Protein AF-A0A4Q3VI70-F1 (afdb_monomer_lite)

Sequence (82 aa):
EGGKPIIALPSVTSKGTSRLAATLQPGAGVVTTRGHAQYIVTEYGVAYLYGKNLRERARSLIAIAHPDHREGLERAAHARGL

Foldseek 3Di:
DPDDDEAEDEQADPVRHGPDDLDDDVPDDDPDDLQRDAWYDYPQGIQGRHPDDPLSNLVSSLSRHDPVCSVVSVVSVVVVVD

Secondary structure (DSSP, 8-state):
-----EEE--SB-TTS-BS--SSPPTT----S-TTT--EEEETTEEEE-TT--HHHHHHHHHHTS-HHHHHHHHHHHHHTT-

pLDDT: mean 91.75, std 5.06, range [55.0, 96.44]

Radius of gyration: 12.68 Å; chains: 1; bounding box: 30×30×32 Å

Structure (mmCIF, N/CA/C/O backbone):
data_AF-A0A4Q3VI70-F1
#
_entry.id   AF-A0A4Q3VI70-F1
#
loop_
_atom_site.group_PDB
_atom_site.id
_atom_site.type_symbol
_atom_site.label_atom_id
_atom_site.label_alt_id
_atom_site.label_comp_id
_atom_site.label_asym_id
_atom_site.label_entity_id
_atom_site.label_seq_id
_atom_site.pdbx_PDB_ins_code
_atom_site.Cartn_x
_atom_site.Cartn_y
_atom_site.Cartn_z
_atom_site.occupancy
_atom_site.B_iso_or_equiv
_atom_site.auth_seq_id
_atom_site.auth_comp_id
_atom_site.auth_asym_id
_atom_site.auth_atom_id
_atom_site.pdbx_PDB_model_num
ATOM 1 N N . GLU A 1 1 ? 17.705 -16.146 -12.831 1.00 55.00 1 GLU A N 1
ATOM 2 C CA . GLU A 1 1 ? 16.944 -15.090 -13.535 1.00 55.00 1 GLU A CA 1
ATOM 3 C C . GLU A 1 1 ? 15.446 -15.262 -13.306 1.00 55.00 1 GLU A C 1
ATOM 5 O O . GLU A 1 1 ? 15.042 -16.342 -12.895 1.00 55.00 1 GLU A O 1
ATOM 10 N N . GLY A 1 2 ? 14.639 -14.211 -13.505 1.00 84.00 2 GLY A N 1
ATOM 11 C CA . GLY A 1 2 ? 13.181 -14.258 -13.283 1.00 84.00 2 GLY A CA 1
ATOM 12 C C . GLY A 1 2 ? 12.720 -13.980 -11.844 1.00 84.00 2 GLY A C 1
ATOM 13 O O . GLY A 1 2 ? 11.609 -14.352 -11.470 1.00 84.00 2 GLY A O 1
ATOM 14 N N . GLY A 1 3 ? 13.562 -13.338 -11.026 1.00 86.19 3 GLY A N 1
ATOM 15 C CA . GLY A 1 3 ? 13.225 -12.990 -9.644 1.00 86.19 3 GLY A CA 1
ATOM 16 C C . GLY A 1 3 ? 12.057 -12.003 -9.564 1.00 86.19 3 GLY A C 1
ATOM 17 O O . GLY A 1 3 ? 12.038 -10.996 -10.270 1.00 86.19 3 GLY A O 1
ATOM 18 N N . LYS A 1 4 ? 11.091 -12.284 -8.685 1.00 88.19 4 LYS A N 1
ATOM 19 C CA . LYS A 1 4 ? 9.925 -11.427 -8.436 1.00 88.19 4 LYS A CA 1
ATOM 20 C C . LYS A 1 4 ? 10.018 -10.861 -7.016 1.00 88.19 4 LYS A C 1
ATOM 22 O O . LYS A 1 4 ? 9.785 -11.612 -6.070 1.00 88.19 4 LYS A O 1
ATOM 27 N N . PRO A 1 5 ? 10.364 -9.575 -6.832 1.00 90.06 5 PRO A N 1
ATOM 28 C CA . PRO A 1 5 ? 10.353 -8.957 -5.517 1.00 90.06 5 PRO A CA 1
ATOM 29 C C . PRO A 1 5 ? 8.903 -8.761 -5.073 1.00 90.06 5 PRO A C 1
ATOM 31 O O . PRO A 1 5 ? 8.133 -8.010 -5.684 1.00 90.06 5 PRO A O 1
ATOM 34 N N . ILE A 1 6 ? 8.543 -9.482 -4.015 1.00 93.25 6 ILE A N 1
ATOM 35 C CA . ILE A 1 6 ? 7.210 -9.496 -3.424 1.00 93.25 6 ILE A CA 1
ATOM 36 C C . ILE A 1 6 ? 7.308 -8.903 -2.025 1.00 93.25 6 ILE A C 1
ATOM 38 O O . ILE A 1 6 ? 8.106 -9.350 -1.205 1.00 93.25 6 ILE A O 1
ATOM 42 N N . ILE A 1 7 ? 6.478 -7.901 -1.759 1.00 94.00 7 ILE A N 1
ATOM 43 C CA . ILE A 1 7 ? 6.327 -7.289 -0.443 1.00 94.00 7 ILE A CA 1
ATOM 44 C C . ILE A 1 7 ? 4.933 -7.642 0.052 1.00 94.00 7 ILE A C 1
ATOM 46 O O . ILE A 1 7 ? 3.935 -7.154 -0.479 1.00 94.00 7 ILE A O 1
ATOM 50 N N . ALA A 1 8 ? 4.874 -8.504 1.060 1.00 94.75 8 ALA A N 1
ATOM 51 C CA . ALA A 1 8 ? 3.632 -8.900 1.701 1.00 94.75 8 ALA A CA 1
ATOM 52 C C . ALA A 1 8 ? 3.460 -8.146 3.021 1.00 94.75 8 ALA A C 1
ATOM 54 O O . ALA A 1 8 ? 4.387 -8.064 3.829 1.00 94.75 8 ALA A O 1
ATOM 55 N N . LEU A 1 9 ? 2.269 -7.598 3.237 1.00 94.38 9 LEU A N 1
ATOM 56 C CA . LEU A 1 9 ? 1.886 -6.957 4.485 1.00 94.38 9 LEU A CA 1
ATOM 57 C C . LEU A 1 9 ? 0.387 -7.154 4.739 1.00 94.38 9 LEU A C 1
ATOM 59 O O . LEU A 1 9 ? -0.378 -7.240 3.782 1.00 94.38 9 LEU A O 1
ATOM 63 N N . PRO A 1 10 ? -0.059 -7.177 6.003 1.00 94.75 10 PRO A N 1
ATOM 64 C CA . PRO A 1 10 ? -1.482 -7.059 6.286 1.00 94.75 10 PRO A CA 1
ATOM 65 C C . PRO A 1 10 ? -1.984 -5.681 5.835 1.00 94.75 10 PRO A C 1
ATOM 67 O O . PRO A 1 10 ? -1.254 -4.687 5.924 1.00 94.75 10 PRO A O 1
ATOM 70 N N . SER A 1 11 ? -3.226 -5.599 5.368 1.00 92.50 11 SER A N 1
ATOM 71 C CA . SER A 1 11 ? -3.834 -4.341 4.927 1.00 92.50 11 SER A CA 1
ATOM 72 C C . SER A 1 11 ? -4.062 -3.370 6.092 1.00 92.50 11 SER A C 1
ATOM 74 O O . SER A 1 11 ? -3.994 -2.152 5.907 1.00 92.50 11 SER A O 1
ATOM 76 N N . VAL A 1 12 ? -4.251 -3.907 7.302 1.00 94.62 12 VAL A N 1
ATOM 77 C CA . VAL A 1 12 ? -4.462 -3.168 8.550 1.00 94.62 12 VAL A CA 1
ATOM 78 C C . VAL A 1 12 ? -3.420 -3.527 9.607 1.00 94.62 12 VAL A C 1
ATOM 80 O O . VAL A 1 12 ? -2.839 -4.610 9.640 1.00 94.62 12 VAL A O 1
ATOM 83 N N . THR A 1 13 ? -3.146 -2.576 10.490 1.00 92.19 13 THR A N 1
ATOM 84 C CA . THR A 1 13 ? -2.378 -2.802 11.720 1.00 92.19 13 THR A CA 1
ATOM 85 C C . THR A 1 13 ? -3.253 -3.451 12.794 1.00 92.19 13 THR A C 1
ATOM 87 O O . THR A 1 13 ? -4.477 -3.420 12.711 1.00 92.19 13 THR A O 1
ATOM 90 N N . SER A 1 14 ? -2.641 -3.952 13.870 1.00 88.94 14 SER A N 1
ATOM 91 C CA . SER A 1 14 ? -3.364 -4.474 15.043 1.00 88.94 14 SER A CA 1
ATOM 92 C C . SER A 1 14 ? -4.270 -3.447 15.736 1.00 88.94 14 SER A C 1
ATOM 94 O O . SER A 1 14 ? -5.119 -3.821 16.536 1.00 88.94 14 SER A O 1
ATOM 96 N N . LYS A 1 15 ? -4.104 -2.154 15.427 1.00 89.06 15 LYS A N 1
ATOM 97 C CA . LYS A 1 15 ? -4.927 -1.046 15.930 1.00 89.06 15 LYS A CA 1
ATOM 98 C C . LYS A 1 15 ? -6.046 -0.638 14.960 1.00 89.06 15 LYS A C 1
ATOM 100 O O . LYS A 1 15 ? -6.645 0.415 15.143 1.00 89.06 15 LYS A O 1
ATOM 105 N N . GLY A 1 16 ? -6.276 -1.404 13.891 1.00 88.62 16 GLY A N 1
ATOM 106 C CA . GLY A 1 16 ? -7.293 -1.099 12.877 1.00 88.62 16 GLY A CA 1
ATOM 107 C C . GLY A 1 16 ? -6.934 0.063 11.944 1.00 88.62 16 GLY A C 1
ATOM 108 O O . GLY A 1 16 ? -7.790 0.570 11.235 1.00 88.62 16 GLY A O 1
ATOM 109 N N . THR A 1 17 ? -5.680 0.527 11.938 1.00 90.00 17 THR A N 1
ATOM 110 C CA . THR A 1 17 ? -5.228 1.576 11.007 1.00 90.00 17 THR A CA 1
ATOM 111 C C . THR A 1 17 ? -4.711 0.957 9.711 1.00 90.00 17 THR A C 1
ATOM 113 O O . THR A 1 17 ? -3.887 0.041 9.779 1.00 90.00 17 THR A O 1
ATOM 116 N N . SER A 1 18 ? -5.127 1.484 8.555 1.00 92.00 18 SER A N 1
ATOM 117 C CA . SER A 1 18 ? -4.620 1.080 7.235 1.00 92.00 18 SER A CA 1
ATOM 118 C C . SER A 1 18 ? -3.097 1.194 7.137 1.00 92.00 18 SER A C 1
ATOM 120 O O . SER A 1 18 ? -2.512 2.229 7.461 1.00 92.00 18 SER A O 1
ATOM 122 N N . ARG A 1 19 ? -2.446 0.144 6.630 1.00 92.75 19 ARG A N 1
ATOM 123 C CA . ARG A 1 19 ? -1.020 0.159 6.264 1.00 92.75 19 ARG A CA 1
ATOM 124 C C . ARG A 1 1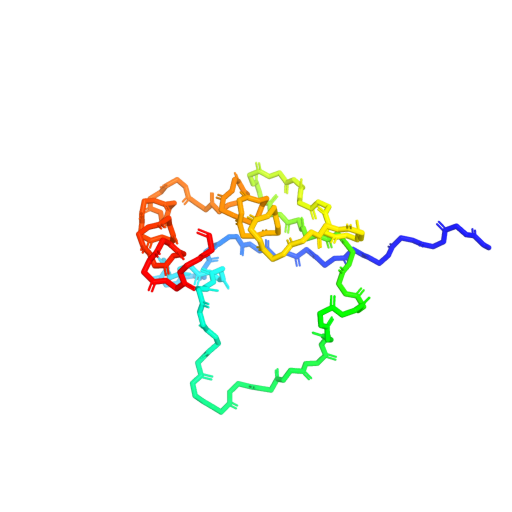9 ? -0.770 0.836 4.919 1.00 92.75 19 ARG A C 1
ATOM 126 O O . ARG A 1 19 ? 0.327 1.336 4.681 1.00 92.75 19 ARG A O 1
ATOM 133 N N . LEU A 1 20 ? -1.771 0.840 4.042 1.00 93.38 20 LEU A N 1
ATOM 134 C CA . LEU A 1 20 ? -1.737 1.567 2.779 1.00 93.38 20 LEU A CA 1
ATOM 135 C C . LEU A 1 20 ? -2.216 2.994 3.030 1.00 93.38 20 LEU A C 1
ATOM 137 O O . LEU A 1 20 ? -3.306 3.201 3.561 1.00 93.38 20 LEU A O 1
ATOM 141 N N . ALA A 1 21 ? -1.397 3.972 2.658 1.00 92.44 21 ALA A N 1
ATOM 142 C CA . ALA A 1 21 ? -1.671 5.384 2.882 1.00 92.44 21 ALA A CA 1
ATOM 143 C C . ALA A 1 21 ? -1.376 6.196 1.618 1.00 92.44 21 ALA A C 1
ATOM 145 O O . ALA A 1 21 ? -0.448 5.887 0.870 1.00 92.44 21 ALA A O 1
ATOM 146 N N . ALA A 1 22 ? -2.142 7.267 1.402 1.00 91.94 22 ALA A N 1
ATOM 147 C CA . ALA A 1 22 ? -1.923 8.187 0.284 1.00 91.94 22 ALA A CA 1
ATOM 148 C C . ALA A 1 22 ? -0.608 8.981 0.415 1.00 91.94 22 ALA A C 1
ATOM 150 O O . ALA A 1 22 ? -0.027 9.402 -0.587 1.00 91.94 22 ALA A O 1
ATOM 151 N N . THR A 1 23 ? -0.132 9.169 1.648 1.00 90.75 23 THR A N 1
ATOM 152 C CA . THR A 1 23 ? 1.148 9.808 1.963 1.00 90.75 23 THR A CA 1
ATOM 153 C C . THR A 1 23 ? 1.810 9.049 3.101 1.00 90.75 23 THR A C 1
ATOM 155 O O . THR A 1 23 ? 1.134 8.612 4.032 1.00 90.75 23 THR A O 1
ATOM 158 N N . LEU A 1 24 ? 3.132 8.913 3.037 1.00 91.00 24 LEU A N 1
ATOM 159 C CA . LEU A 1 24 ? 3.906 8.408 4.164 1.00 91.00 24 LEU A CA 1
ATOM 160 C C . LEU A 1 24 ? 3.837 9.390 5.338 1.00 91.00 24 LEU A C 1
ATOM 162 O O . LEU A 1 24 ? 3.720 10.601 5.142 1.00 91.00 24 LEU A O 1
ATOM 166 N N . GLN A 1 25 ? 3.918 8.862 6.557 1.00 88.88 25 GLN A N 1
ATOM 167 C CA . GLN A 1 25 ? 3.969 9.694 7.755 1.00 88.88 25 GLN A CA 1
ATOM 168 C C . GLN A 1 25 ? 5.229 10.579 7.738 1.00 88.88 25 GLN A C 1
ATOM 170 O O . GLN A 1 25 ? 6.268 10.142 7.230 1.00 88.88 25 GLN A O 1
ATOM 175 N N . PRO A 1 26 ? 5.171 11.806 8.285 1.00 90.38 26 PRO A N 1
ATOM 176 C CA . PRO A 1 26 ? 6.355 12.646 8.425 1.00 90.38 26 PRO A CA 1
ATOM 177 C C . PRO A 1 26 ? 7.482 11.891 9.140 1.00 90.38 26 PRO A C 1
ATOM 179 O O . PRO A 1 26 ? 7.262 11.288 10.187 1.00 90.38 26 PRO A O 1
ATOM 182 N N . GLY A 1 27 ? 8.680 11.890 8.552 1.00 90.00 27 GLY A N 1
ATOM 183 C CA . GLY A 1 27 ? 9.837 11.166 9.091 1.00 90.00 27 GLY A CA 1
ATOM 184 C C . GLY A 1 27 ? 9.866 9.658 8.808 1.00 90.00 27 GLY A C 1
ATOM 185 O O . GLY A 1 27 ? 10.783 8.981 9.268 1.00 90.00 27 GLY A O 1
ATOM 186 N N . ALA A 1 28 ? 8.917 9.108 8.042 1.00 89.81 28 ALA A N 1
ATOM 187 C CA . ALA A 1 28 ? 8.958 7.701 7.652 1.00 89.81 28 ALA A CA 1
ATOM 188 C C . ALA A 1 28 ? 10.174 7.398 6.757 1.00 89.81 28 ALA A C 1
ATOM 190 O O . ALA A 1 28 ? 10.356 7.999 5.696 1.00 89.81 28 ALA A O 1
ATOM 191 N N . GLY A 1 29 ? 10.982 6.418 7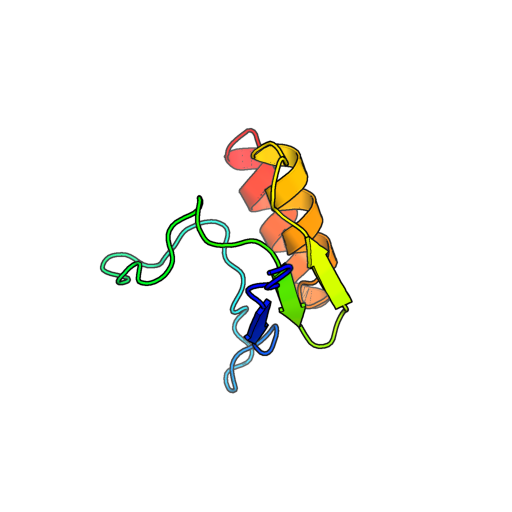.165 1.00 90.31 29 GLY A N 1
ATOM 192 C CA . GLY A 1 29 ? 12.113 5.935 6.377 1.00 90.31 29 GLY A CA 1
ATOM 193 C C . GLY A 1 29 ? 11.658 5.142 5.150 1.00 90.31 29 GLY A C 1
ATOM 194 O O . GLY A 1 29 ? 10.921 4.162 5.267 1.00 90.31 29 GLY A O 1
ATOM 195 N N . VAL A 1 30 ? 12.119 5.538 3.963 1.00 91.44 30 VAL A N 1
ATOM 196 C CA . VAL A 1 30 ? 11.852 4.811 2.714 1.00 91.44 30 VAL A CA 1
ATOM 197 C C . VAL A 1 30 ? 12.955 3.784 2.484 1.00 91.44 30 VAL A C 1
ATOM 199 O O . VAL A 1 30 ? 14.052 4.132 2.061 1.00 91.44 30 VAL A O 1
ATOM 202 N N . VAL A 1 31 ? 12.653 2.511 2.744 1.00 90.56 31 VAL A N 1
ATOM 203 C CA . VAL A 1 31 ? 13.602 1.402 2.526 1.00 90.56 31 VAL A CA 1
ATOM 204 C C . VAL A 1 31 ? 13.512 0.871 1.094 1.00 90.56 31 VAL A C 1
ATOM 206 O O . VAL A 1 31 ? 14.521 0.685 0.421 1.00 90.56 31 VAL A O 1
ATOM 209 N N . THR A 1 32 ? 12.291 0.656 0.597 1.00 88.94 32 THR A N 1
ATOM 210 C CA . THR A 1 32 ? 12.054 0.246 -0.794 1.00 88.94 32 THR A CA 1
ATOM 211 C C . THR A 1 32 ? 11.542 1.434 -1.593 1.00 88.94 32 THR A C 1
ATOM 213 O O . THR A 1 32 ? 10.460 1.957 -1.328 1.00 88.94 3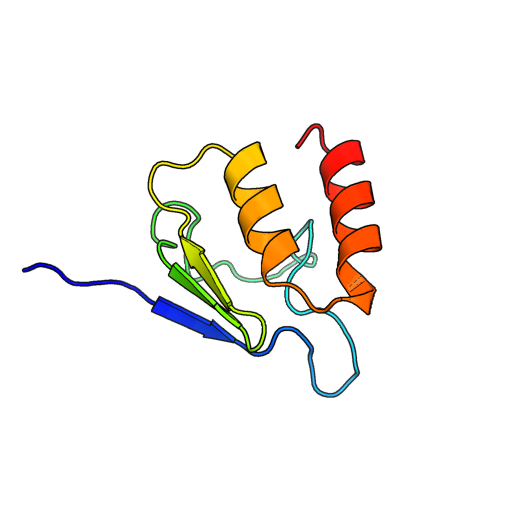2 THR A O 1
ATOM 216 N N . THR A 1 33 ? 12.315 1.864 -2.589 1.00 89.25 33 THR A N 1
ATOM 217 C CA . THR A 1 33 ? 11.923 2.971 -3.466 1.00 89.25 33 THR A CA 1
ATOM 218 C C . THR A 1 33 ? 10.809 2.553 -4.429 1.00 89.25 33 THR A C 1
ATOM 220 O O . THR A 1 33 ? 10.595 1.372 -4.715 1.00 89.25 33 THR A O 1
ATOM 223 N N . ARG A 1 34 ? 10.126 3.544 -5.017 1.00 85.38 34 ARG A N 1
ATOM 224 C CA . ARG A 1 34 ? 9.068 3.319 -6.020 1.00 85.38 34 ARG A CA 1
ATOM 225 C C . ARG A 1 34 ? 9.503 2.449 -7.208 1.00 85.38 34 ARG A C 1
ATOM 227 O O . ARG A 1 34 ? 8.652 1.771 -7.780 1.00 85.38 34 ARG A O 1
ATOM 234 N N . GLY A 1 35 ? 10.791 2.492 -7.570 1.00 84.25 35 GLY A N 1
ATOM 235 C CA . GLY A 1 35 ? 11.360 1.743 -8.694 1.00 84.25 35 GLY A CA 1
ATOM 236 C C . GLY A 1 35 ? 11.624 0.271 -8.374 1.00 84.25 35 GLY A C 1
ATOM 237 O O . GLY A 1 35 ? 11.569 -0.561 -9.272 1.00 84.25 35 GLY A O 1
ATOM 238 N N . HIS A 1 36 ? 11.851 -0.062 -7.101 1.00 85.31 36 HIS A N 1
ATOM 239 C CA . HIS A 1 36 ? 12.095 -1.440 -6.662 1.00 85.31 36 HIS A CA 1
ATOM 240 C C . HIS A 1 36 ? 10.801 -2.191 -6.311 1.00 85.31 36 HIS A C 1
ATOM 242 O O . HIS A 1 36 ? 10.761 -3.418 -6.369 1.00 85.31 36 HIS A O 1
ATOM 248 N N . ALA A 1 37 ? 9.726 -1.472 -5.974 1.00 89.25 37 ALA A N 1
ATOM 249 C CA . ALA A 1 37 ? 8.436 -2.072 -5.649 1.00 89.25 37 ALA A CA 1
ATOM 250 C C . ALA A 1 37 ? 7.735 -2.629 -6.905 1.00 89.25 37 ALA A C 1
ATOM 252 O O . ALA A 1 37 ? 7.220 -1.857 -7.721 1.00 89.25 37 ALA A O 1
ATOM 253 N N . GLN A 1 38 ? 7.686 -3.962 -7.032 1.00 93.12 38 GLN A N 1
ATOM 254 C CA . GLN A 1 38 ? 6.985 -4.647 -8.126 1.00 93.12 38 GLN A CA 1
ATOM 255 C C . GLN A 1 38 ? 5.662 -5.266 -7.683 1.00 93.12 38 GLN A C 1
ATOM 257 O O . GLN A 1 38 ? 4.627 -4.895 -8.228 1.00 93.12 38 GLN A O 1
ATOM 262 N N . TYR A 1 39 ? 5.675 -6.179 -6.710 1.00 94.56 39 TYR A N 1
ATOM 263 C CA . TYR A 1 39 ? 4.465 -6.831 -6.209 1.00 94.56 39 TYR A CA 1
ATOM 264 C C . TYR A 1 39 ? 4.212 -6.435 -4.760 1.00 94.56 39 TYR A C 1
ATOM 266 O O . TYR A 1 39 ? 5.076 -6.628 -3.906 1.00 94.56 39 TYR A O 1
ATOM 274 N N . ILE A 1 40 ? 3.019 -5.911 -4.492 1.00 95.50 40 ILE A N 1
ATOM 275 C CA . ILE A 1 40 ? 2.506 -5.677 -3.142 1.00 95.50 40 ILE A CA 1
ATOM 276 C C . ILE A 1 40 ? 1.355 -6.648 -2.903 1.00 95.50 40 ILE A C 1
ATOM 27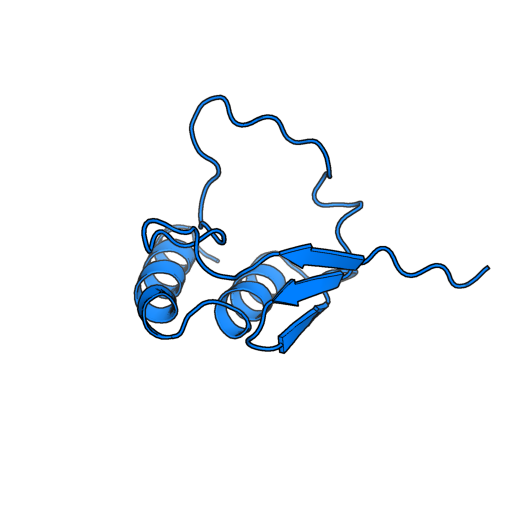8 O O . ILE A 1 40 ? 0.465 -6.761 -3.744 1.00 95.50 40 ILE A O 1
ATOM 282 N N . VAL A 1 41 ? 1.379 -7.355 -1.779 1.00 96.44 41 VAL A N 1
ATOM 283 C CA . VAL A 1 41 ? 0.390 -8.382 -1.440 1.00 96.44 41 VAL A CA 1
ATOM 284 C C . VAL A 1 41 ? -0.225 -8.075 -0.084 1.00 96.44 41 VAL A C 1
ATOM 286 O O . VAL A 1 41 ? 0.498 -7.774 0.867 1.00 96.44 41 VAL A O 1
ATOM 289 N N . THR A 1 42 ? -1.547 -8.186 -0.016 1.00 96.31 42 THR A N 1
ATOM 290 C CA . THR A 1 42 ? -2.348 -8.154 1.212 1.00 96.31 42 THR A CA 1
ATOM 291 C C . THR A 1 42 ? -3.309 -9.344 1.216 1.00 96.31 42 THR A C 1
ATOM 293 O O . THR A 1 42 ? -3.418 -10.085 0.239 1.00 96.31 42 THR A O 1
ATOM 296 N N . GLU A 1 43 ? -4.058 -9.516 2.298 1.00 95.38 43 GLU A N 1
ATOM 297 C CA . GLU A 1 43 ? -5.137 -10.498 2.419 1.00 95.38 43 GLU A CA 1
ATOM 298 C C . GLU A 1 43 ? -6.275 -10.303 1.397 1.00 95.38 43 GLU A C 1
ATOM 300 O O . GLU A 1 43 ? -7.052 -11.224 1.164 1.00 95.38 43 GLU A O 1
ATOM 305 N N . TYR A 1 44 ? -6.353 -9.135 0.750 1.00 95.00 44 TYR A N 1
ATOM 306 C CA . TYR A 1 44 ? -7.373 -8.812 -0.253 1.00 95.00 44 TYR A CA 1
ATOM 307 C C . TYR A 1 44 ? -6.903 -9.014 -1.699 1.00 95.00 44 TYR A C 1
ATOM 309 O O . TYR A 1 44 ? -7.699 -8.850 -2.624 1.00 95.00 44 TYR A O 1
ATOM 317 N N . GLY A 1 45 ? -5.631 -9.361 -1.918 1.00 94.56 45 GLY A N 1
ATOM 318 C CA . GLY A 1 45 ? -5.110 -9.696 -3.239 1.00 94.56 45 GLY A CA 1
ATOM 319 C C . GLY A 1 45 ? -3.710 -9.160 -3.519 1.00 94.56 45 GLY A C 1
ATOM 320 O O . GLY A 1 45 ? -2.926 -8.847 -2.623 1.00 94.56 45 GLY A O 1
ATOM 321 N N . VAL A 1 46 ? -3.388 -9.074 -4.812 1.00 95.94 46 VAL A N 1
ATOM 322 C CA . VAL A 1 46 ? -2.047 -8.740 -5.304 1.00 95.94 46 VAL A CA 1
ATOM 323 C C . VAL A 1 46 ? -2.096 -7.516 -6.215 1.00 95.94 46 VAL A C 1
ATOM 325 O O . VAL A 1 46 ? -2.791 -7.508 -7.229 1.00 95.94 46 VAL A O 1
ATOM 328 N N . ALA A 1 47 ? -1.298 -6.500 -5.893 1.00 95.75 47 ALA A N 1
ATOM 329 C CA . ALA A 1 47 ? -1.073 -5.334 -6.734 1.00 95.75 47 ALA A CA 1
ATOM 330 C C . ALA A 1 47 ? 0.295 -5.429 -7.413 1.00 95.75 47 ALA A C 1
ATOM 332 O O . ALA A 1 47 ? 1.345 -5.299 -6.782 1.00 95.75 47 ALA A O 1
ATOM 333 N N . TYR A 1 48 ? 0.274 -5.600 -8.732 1.00 94.81 48 TYR A N 1
ATOM 334 C CA . TYR A 1 48 ? 1.457 -5.441 -9.572 1.00 94.81 48 TYR A CA 1
ATOM 335 C C . TYR A 1 48 ? 1.638 -3.968 -9.942 1.00 94.81 48 TYR A C 1
ATOM 337 O O . TYR A 1 48 ? 0.686 -3.348 -10.411 1.00 94.81 48 TYR A O 1
ATOM 345 N N . LEU A 1 49 ? 2.826 -3.403 -9.730 1.00 93.19 49 LEU A N 1
ATOM 346 C CA . LEU A 1 49 ? 3.116 -1.971 -9.878 1.00 93.19 49 LEU A CA 1
ATOM 347 C C . LEU A 1 49 ? 4.189 -1.651 -10.926 1.00 93.19 49 LEU A C 1
ATOM 349 O O . LEU A 1 49 ? 4.358 -0.483 -11.288 1.00 93.19 49 LEU A O 1
ATOM 353 N N . TYR A 1 50 ? 4.946 -2.647 -11.380 1.00 91.25 50 TYR A N 1
ATOM 354 C CA . TYR A 1 50 ? 6.024 -2.439 -12.343 1.00 91.25 50 TYR A CA 1
ATOM 355 C C . TYR A 1 50 ? 5.455 -2.021 -13.708 1.00 91.25 50 TYR A C 1
ATOM 357 O O . TYR A 1 50 ? 4.451 -2.566 -14.157 1.00 91.25 50 TYR A O 1
ATOM 365 N N . GLY A 1 51 ? 6.053 -0.999 -14.328 1.00 90.12 51 GLY A N 1
ATOM 366 C CA . GLY A 1 51 ? 5.586 -0.424 -15.597 1.00 90.12 51 GLY A CA 1
ATOM 367 C C . GLY A 1 51 ? 4.307 0.426 -15.522 1.00 90.12 51 GLY A C 1
ATOM 368 O O . GLY A 1 51 ? 3.936 1.026 -16.524 1.00 90.12 51 GLY A O 1
ATOM 369 N N . LYS A 1 52 ? 3.649 0.523 -14.358 1.00 92.50 52 LYS A N 1
ATOM 370 C CA . LYS A 1 52 ? 2.406 1.295 -14.191 1.00 92.50 52 LYS A CA 1
ATOM 371 C C . LYS A 1 52 ? 2.653 2.770 -13.886 1.00 92.50 52 LYS A C 1
ATOM 373 O O . LYS A 1 52 ? 3.579 3.114 -13.143 1.00 92.50 52 LYS A O 1
ATOM 378 N N . ASN A 1 53 ? 1.768 3.637 -14.373 1.00 92.06 53 ASN A N 1
ATOM 379 C CA . ASN A 1 53 ? 1.769 5.061 -14.032 1.00 92.06 53 ASN A CA 1
ATOM 380 C C . ASN A 1 53 ? 1.237 5.312 -12.603 1.00 92.06 53 ASN A C 1
ATOM 382 O O . ASN A 1 53 ? 0.715 4.414 -11.943 1.00 92.06 53 ASN A O 1
ATOM 386 N N . LEU A 1 54 ? 1.376 6.539 -12.085 1.00 91.31 54 LEU A N 1
ATOM 387 C CA . LEU A 1 54 ? 0.995 6.848 -10.696 1.00 91.31 54 LEU A CA 1
ATOM 388 C C . LEU A 1 54 ? -0.496 6.597 -10.399 1.00 91.31 54 LEU A C 1
ATOM 390 O O . LEU A 1 54 ? -0.813 6.077 -9.330 1.00 91.31 54 LEU A O 1
ATOM 394 N N . ARG A 1 55 ? -1.387 6.904 -11.348 1.00 93.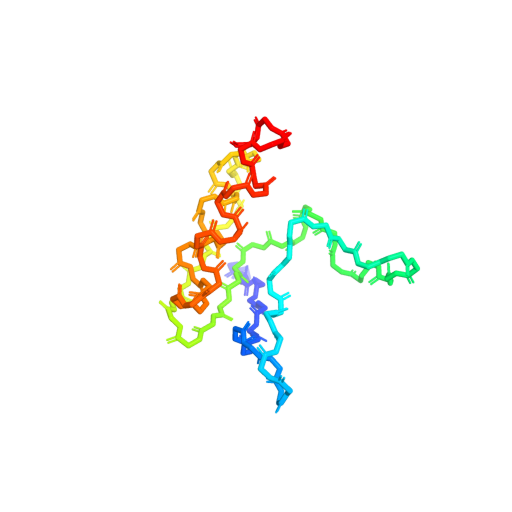12 55 ARG A N 1
ATOM 395 C CA . ARG A 1 55 ? -2.843 6.703 -11.243 1.00 93.12 55 ARG A CA 1
ATOM 396 C C . ARG A 1 55 ? -3.204 5.220 -11.210 1.00 93.12 55 ARG A C 1
ATOM 398 O O . ARG A 1 55 ? -3.952 4.765 -10.349 1.00 93.12 55 ARG A O 1
ATOM 405 N N . GLU A 1 56 ? -2.615 4.429 -12.097 1.00 93.44 56 GLU A N 1
ATOM 406 C CA . GLU A 1 56 ? -2.779 2.974 -12.134 1.00 93.44 56 GLU A CA 1
ATOM 407 C C . GLU A 1 56 ? -2.226 2.299 -10.879 1.00 93.44 56 GLU A C 1
ATOM 409 O O . GLU A 1 56 ? -2.836 1.362 -10.359 1.00 93.44 56 GLU A O 1
ATOM 414 N N . ARG A 1 57 ? -1.085 2.776 -10.368 1.00 94.25 57 ARG A N 1
ATOM 415 C CA . ARG A 1 57 ? -0.502 2.293 -9.110 1.00 94.25 57 ARG A CA 1
ATOM 416 C C . ARG A 1 57 ? -1.415 2.602 -7.933 1.00 94.25 57 ARG A C 1
ATOM 418 O O . ARG A 1 57 ? -1.660 1.704 -7.136 1.00 94.25 57 ARG A O 1
ATOM 425 N N . ALA A 1 58 ? -1.948 3.822 -7.852 1.00 94.12 58 ALA A N 1
ATOM 426 C CA . ALA A 1 58 ? -2.891 4.207 -6.807 1.00 94.12 58 ALA A CA 1
ATOM 427 C C . ALA A 1 58 ? -4.135 3.308 -6.833 1.00 94.12 58 ALA A C 1
ATOM 429 O O . ALA A 1 58 ? -4.444 2.677 -5.828 1.00 94.12 58 ALA A O 1
ATOM 430 N N . ARG A 1 59 ? -4.768 3.139 -8.002 1.00 94.38 59 ARG A N 1
ATOM 431 C CA . ARG A 1 59 ? -5.922 2.238 -8.178 1.00 94.38 59 ARG A CA 1
ATOM 432 C C . ARG A 1 59 ? -5.602 0.791 -7.801 1.00 94.38 59 ARG A C 1
ATOM 434 O O . ARG A 1 59 ? -6.383 0.155 -7.104 1.00 94.38 59 ARG A O 1
ATOM 441 N N . SER A 1 60 ? -4.439 0.285 -8.218 1.00 95.19 60 SER A N 1
ATOM 442 C CA . SER A 1 60 ? -4.016 -1.087 -7.903 1.00 95.19 60 SER A CA 1
ATOM 443 C C . SER A 1 60 ? -3.808 -1.288 -6.399 1.00 95.19 60 SER A C 1
ATOM 445 O O . SER A 1 60 ? -4.178 -2.330 -5.872 1.00 95.19 60 SER A O 1
ATOM 447 N N . LEU A 1 61 ? -3.242 -0.297 -5.703 1.00 94.69 61 LEU A N 1
ATOM 448 C CA . LEU A 1 61 ? -3.047 -0.347 -4.252 1.00 94.69 61 LEU A CA 1
ATOM 449 C C . LEU A 1 61 ? -4.370 -0.229 -3.490 1.00 94.69 61 LEU A C 1
ATOM 451 O O . LEU A 1 61 ? -4.586 -0.966 -2.537 1.00 94.69 61 LEU A O 1
ATOM 455 N N . ILE A 1 62 ? -5.272 0.650 -3.928 1.00 95.38 62 ILE A N 1
ATOM 456 C CA . ILE A 1 62 ? -6.609 0.804 -3.336 1.00 95.38 62 ILE A CA 1
ATOM 457 C C . ILE A 1 62 ? -7.409 -0.498 -3.459 1.00 95.38 62 ILE A C 1
ATOM 459 O O . ILE A 1 62 ? -8.046 -0.916 -2.496 1.00 95.38 62 ILE A O 1
ATOM 463 N N . ALA A 1 63 ? -7.323 -1.184 -4.602 1.00 95.38 63 ALA A N 1
ATOM 464 C CA . ALA A 1 63 ? -8.028 -2.444 -4.828 1.00 95.38 63 ALA A CA 1
ATOM 465 C C . ALA A 1 63 ? -7.633 -3.552 -3.832 1.00 95.38 63 ALA A C 1
ATOM 467 O O . ALA A 1 63 ? -8.472 -4.376 -3.475 1.00 95.38 63 ALA A O 1
ATOM 468 N N . ILE A 1 64 ? -6.384 -3.550 -3.353 1.00 95.94 64 ILE A N 1
ATOM 469 C CA . ILE A 1 64 ? -5.882 -4.510 -2.356 1.00 95.94 64 ILE A CA 1
ATOM 470 C C . ILE A 1 64 ? -5.938 -3.968 -0.916 1.00 95.94 64 ILE A C 1
ATOM 472 O O . ILE A 1 64 ? -5.451 -4.611 0.012 1.00 95.94 64 ILE A O 1
ATOM 476 N N . ALA A 1 65 ? -6.506 -2.783 -0.694 1.00 95.25 65 ALA A N 1
ATOM 477 C CA . ALA A 1 65 ? -6.700 -2.244 0.647 1.00 95.25 65 ALA A CA 1
ATOM 478 C C . ALA A 1 65 ? -7.924 -2.862 1.339 1.00 95.25 65 ALA A C 1
ATOM 480 O O . ALA A 1 65 ? -8.821 -3.410 0.684 1.00 95.25 65 ALA A O 1
ATOM 481 N N . HIS A 1 66 ? -7.971 -2.720 2.667 1.00 94.88 66 HIS A N 1
ATOM 482 C CA . HIS A 1 66 ? -9.131 -3.090 3.476 1.00 94.88 66 HIS A CA 1
ATOM 483 C C . HIS A 1 66 ? -10.388 -2.357 2.982 1.00 94.88 66 HIS A C 1
ATOM 485 O O . HIS 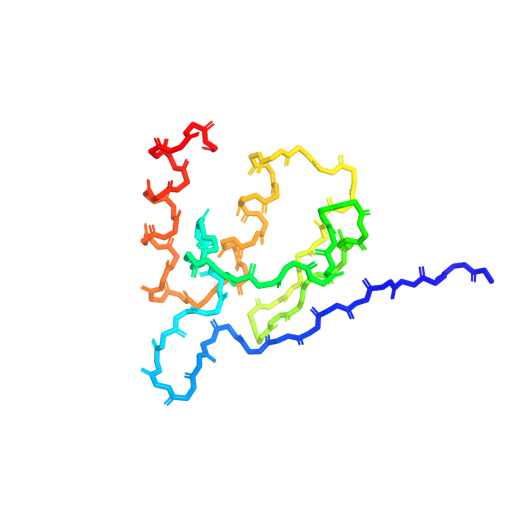A 1 66 ? -10.297 -1.140 2.794 1.00 94.88 66 HIS A O 1
ATOM 491 N N . PRO A 1 67 ? -11.539 -3.036 2.793 1.00 93.88 67 PRO A N 1
ATOM 492 C CA . PRO A 1 67 ? -12.778 -2.434 2.295 1.00 93.88 67 PRO A CA 1
ATOM 493 C C . PRO A 1 67 ? -13.142 -1.115 2.987 1.00 93.88 67 PRO A C 1
ATOM 495 O O . PRO A 1 67 ? -13.337 -0.110 2.308 1.00 93.88 67 PRO A O 1
ATOM 498 N N . ASP A 1 68 ? -13.079 -1.086 4.319 1.00 94.19 68 ASP A N 1
ATOM 499 C CA . ASP A 1 68 ? -13.392 0.087 5.154 1.00 94.19 68 ASP A CA 1
ATOM 500 C C . ASP A 1 68 ? -12.506 1.316 4.891 1.00 94.19 68 ASP A C 1
ATOM 502 O O . ASP A 1 68 ? -12.858 2.441 5.239 1.00 94.19 68 ASP A O 1
ATOM 506 N N . HIS A 1 69 ? -11.330 1.127 4.289 1.00 93.12 69 HIS A N 1
ATOM 507 C CA . HIS A 1 69 ? -10.372 2.199 4.026 1.00 93.12 69 HIS A CA 1
ATOM 508 C C . HIS A 1 69 ? -10.300 2.602 2.549 1.00 93.12 69 HIS A C 1
ATOM 510 O O . HIS A 1 69 ? -9.673 3.617 2.234 1.00 93.12 69 HIS A O 1
ATOM 516 N N . ARG A 1 70 ? -10.945 1.858 1.637 1.00 94.19 70 ARG A N 1
ATOM 517 C CA . ARG A 1 70 ? -10.880 2.122 0.188 1.00 94.19 70 ARG A CA 1
ATOM 518 C C . ARG A 1 70 ? -11.421 3.499 -0.162 1.00 94.19 70 ARG A C 1
ATOM 520 O O . ARG A 1 70 ? -10.709 4.273 -0.789 1.00 94.19 70 ARG A O 1
ATOM 527 N N . GLU A 1 71 ? -12.607 3.843 0.332 1.00 94.75 71 GLU A N 1
ATOM 528 C CA . GLU A 1 71 ? -13.245 5.139 0.061 1.00 94.75 71 GLU A CA 1
ATOM 529 C C . GLU A 1 71 ? -12.376 6.321 0.536 1.00 94.75 71 GLU A C 1
ATOM 531 O O . GLU A 1 71 ? -12.229 7.339 -0.143 1.00 94.75 71 GLU A O 1
ATOM 536 N N . GLY A 1 72 ? -11.747 6.190 1.710 1.00 94.31 72 GLY A N 1
ATOM 537 C CA . GLY A 1 72 ? -10.819 7.197 2.229 1.00 94.31 72 GLY A CA 1
ATOM 538 C C . GLY A 1 72 ? -9.587 7.368 1.338 1.00 94.31 72 GLY A C 1
ATOM 539 O O . GLY A 1 72 ? -9.181 8.495 1.044 1.00 94.31 72 GLY A O 1
ATOM 540 N N . LEU A 1 73 ? -9.015 6.257 0.869 1.00 93.94 73 LEU A N 1
ATOM 541 C CA . LEU A 1 73 ? -7.859 6.265 -0.024 1.00 93.94 73 LEU A CA 1
ATOM 542 C C . LEU A 1 73 ? -8.202 6.797 -1.420 1.00 93.94 73 LEU A C 1
ATOM 544 O O . LEU A 1 73 ? -7.391 7.518 -1.996 1.00 93.94 73 LEU A O 1
ATOM 548 N N . GLU A 1 74 ? -9.390 6.504 -1.945 1.00 94.31 74 GLU A N 1
ATOM 549 C CA . GLU A 1 74 ? -9.877 7.028 -3.227 1.00 94.31 74 GLU A CA 1
ATOM 550 C C . GLU A 1 74 ? -10.041 8.544 -3.190 1.00 94.31 74 GLU A C 1
ATOM 552 O O . GLU A 1 74 ? -9.510 9.241 -4.057 1.00 94.31 74 GLU A O 1
ATOM 557 N N . ARG A 1 75 ? -10.691 9.076 -2.148 1.00 94.88 75 ARG A N 1
ATOM 558 C CA . ARG A 1 75 ? -10.820 10.528 -1.958 1.00 94.88 75 ARG A CA 1
ATOM 559 C C . ARG A 1 75 ? -9.457 11.203 -1.839 1.00 94.88 75 ARG A C 1
ATOM 561 O O . ARG A 1 75 ? -9.218 12.227 -2.479 1.00 94.88 75 ARG A O 1
ATOM 568 N N . ALA A 1 76 ? -8.544 10.613 -1.067 1.00 93.38 76 ALA A N 1
ATOM 569 C CA . ALA A 1 76 ? -7.190 11.134 -0.910 1.00 93.38 76 ALA A CA 1
ATOM 570 C C . ALA A 1 76 ? -6.373 11.064 -2.214 1.00 93.38 76 ALA A C 1
ATOM 572 O O . ALA A 1 76 ? -5.590 11.971 -2.492 1.00 93.38 76 ALA A O 1
ATOM 573 N N . ALA A 1 77 ? -6.553 10.021 -3.027 1.00 93.31 77 ALA A N 1
ATOM 574 C CA . ALA A 1 77 ? -5.921 9.903 -4.339 1.00 93.31 77 ALA A CA 1
ATOM 575 C C . ALA A 1 77 ? -6.454 10.968 -5.309 1.00 93.31 77 ALA A C 1
ATOM 577 O O . ALA A 1 77 ? -5.659 11.685 -5.919 1.00 93.31 77 ALA A O 1
ATOM 578 N N . HIS A 1 78 ? -7.775 11.147 -5.373 1.00 92.94 78 HIS A N 1
ATOM 579 C CA . HIS A 1 78 ? -8.413 12.156 -6.217 1.00 92.94 78 HIS A CA 1
ATOM 580 C C . HIS A 1 78 ? -7.961 13.579 -5.860 1.00 92.94 78 HIS A C 1
ATOM 582 O O . HIS A 1 78 ? -7.578 14.346 -6.741 1.00 92.94 78 HIS A O 1
ATOM 588 N N . ALA A 1 79 ? -7.905 13.916 -4.566 1.00 92.38 79 ALA A N 1
ATOM 589 C CA . ALA A 1 79 ? -7.410 15.213 -4.093 1.00 92.38 79 ALA A CA 1
ATOM 590 C C . ALA A 1 79 ? -5.948 15.495 -4.496 1.00 92.38 79 ALA A C 1
ATOM 592 O O . ALA A 1 79 ? -5.529 16.647 -4.559 1.00 92.38 79 ALA A O 1
ATOM 593 N N . ARG A 1 80 ? -5.169 14.448 -4.793 1.00 89.25 80 ARG A N 1
ATOM 594 C CA . ARG A 1 80 ? -3.776 14.531 -5.259 1.00 89.25 80 ARG A CA 1
ATOM 595 C C . ARG A 1 80 ? -3.640 14.498 -6.785 1.00 89.25 80 ARG A C 1
ATOM 597 O O . ARG A 1 80 ? -2.516 14.461 -7.282 1.00 89.25 80 ARG A O 1
ATOM 604 N N . GLY A 1 81 ? -4.750 14.471 -7.524 1.00 87.50 81 GLY A N 1
ATOM 605 C CA . GLY A 1 81 ? -4.756 14.344 -8.983 1.00 87.50 81 GLY A CA 1
ATOM 606 C C . GLY A 1 81 ? -4.359 12.952 -9.491 1.00 87.50 81 GLY A C 1
ATOM 607 O O . GLY A 1 81 ? -4.020 12.810 -10.669 1.00 87.50 81 GLY A O 1
ATOM 608 N N . LEU A 1 82 ? -4.386 11.938 -8.617 1.00 84.88 82 LEU A N 1
ATOM 609 C CA . LEU A 1 82 ? -4.136 10.532 -8.952 1.00 84.88 82 LEU A CA 1
ATOM 610 C C . LEU A 1 82 ? -5.403 9.827 -9.420 1.00 84.88 82 LEU A C 1
ATOM 612 O O . LEU A 1 82 ? -6.528 10.343 -9.248 1.00 84.88 82 LEU A O 1
#